Protein AF-A0A8X6L3A2-F1 (afdb_monomer)

Secondary structure (DSSP, 8-state):
--HHHHHHHHTTS-HHHHHHHHHHHTSTTTHHHHHHHHHHHGGGS-HHHHHHHHHHIIIIIIITS---TTHHHHHHHHHHHS-HHHHHHHTTSTTHHHHHHHHHS-TTSPPPHHHHHHHH-TT--

Sequence (125 aa):
MQDNEVDNMFDRFPENHRYRVVEYFLNWPLQGIFLDFIERFQNRISNETYLDLFKFILYERIEKELLDHQYVPLVKQFWSSLSEETKSFLMQDRHYQCIAYILNSDDKDPIPNNLIDFFRCRELL

Radius of gyration: 15.04 Å; Cα contacts (8 Å, |Δi|>4): 68; chains: 1; bounding box: 36×49×29 Å

Structure (mmCIF, N/CA/C/O backbone):
data_AF-A0A8X6L3A2-F1
#
_entry.id   AF-A0A8X6L3A2-F1
#
loop_
_atom_site.group_PDB
_atom_site.id
_atom_site.type_symbol
_atom_site.label_atom_id
_atom_site.label_alt_id
_atom_site.label_comp_id
_atom_site.label_asym_id
_atom_site.label_entity_id
_atom_site.label_seq_id
_atom_site.pdbx_PDB_ins_code
_atom_site.Cartn_x
_atom_site.Cartn_y
_atom_site.Cartn_z
_atom_site.occupancy
_atom_site.B_iso_or_equiv
_atom_site.auth_seq_id
_atom_site.auth_comp_id
_atom_site.auth_asym_id
_atom_site.auth_atom_id
_atom_site.pdbx_PDB_model_num
ATOM 1 N N . MET A 1 1 ? -7.963 29.662 2.762 1.00 47.44 1 MET A N 1
ATOM 2 C CA . MET A 1 1 ? -9.381 29.443 2.385 1.00 47.44 1 MET A CA 1
ATOM 3 C C . MET A 1 1 ? -9.551 28.476 1.208 1.00 47.44 1 MET A C 1
ATOM 5 O O . MET A 1 1 ? -10.629 27.914 1.113 1.00 47.44 1 MET A O 1
ATOM 9 N N . GLN A 1 2 ? -8.532 28.228 0.367 1.00 49.00 2 GLN A N 1
ATOM 10 C CA . GLN A 1 2 ? -8.616 27.279 -0.761 1.00 49.00 2 GLN A CA 1
ATOM 11 C C . GLN A 1 2 ? -8.486 25.791 -0.370 1.00 49.00 2 GLN A C 1
ATOM 13 O O . GLN A 1 2 ? -9.094 24.954 -1.029 1.00 49.00 2 GLN A O 1
ATOM 18 N N . ASP A 1 3 ? -7.785 25.443 0.718 1.00 53.69 3 ASP A N 1
ATOM 19 C CA . ASP A 1 3 ? -7.571 24.028 1.088 1.00 53.69 3 ASP A CA 1
ATOM 20 C C . ASP A 1 3 ? -8.859 23.262 1.429 1.00 53.69 3 ASP A C 1
ATOM 22 O O . ASP A 1 3 ? -9.003 22.096 1.069 1.00 53.69 3 ASP A O 1
ATOM 26 N N . ASN A 1 4 ? -9.843 23.940 2.027 1.00 57.34 4 ASN A N 1
ATOM 27 C CA . ASN A 1 4 ? -11.107 23.316 2.421 1.00 57.34 4 ASN A CA 1
ATOM 28 C C . ASN A 1 4 ? -11.987 22.904 1.229 1.00 57.34 4 ASN A C 1
ATOM 30 O O . ASN A 1 4 ? -12.819 22.013 1.376 1.00 57.34 4 ASN A O 1
ATOM 34 N N . GLU A 1 5 ? -11.868 23.540 0.059 1.00 60.56 5 GLU A N 1
ATOM 35 C CA . GLU A 1 5 ? -12.671 23.151 -1.111 1.00 60.56 5 GLU A CA 1
ATOM 36 C C . GLU A 1 5 ? -12.165 21.855 -1.740 1.00 60.56 5 GLU A C 1
ATOM 38 O O . GLU A 1 5 ? -12.974 20.994 -2.085 1.00 60.56 5 GLU A O 1
ATOM 43 N N . VAL A 1 6 ? -10.843 21.694 -1.828 1.00 60.94 6 VAL A N 1
ATOM 44 C CA . VAL A 1 6 ? -10.208 20.475 -2.350 1.00 60.94 6 VAL A CA 1
ATOM 45 C C . VAL A 1 6 ? -10.506 19.293 -1.432 1.00 60.94 6 VAL A C 1
ATOM 47 O O . VAL A 1 6 ? -10.915 18.233 -1.907 1.00 60.94 6 VAL A O 1
ATOM 50 N N . ASP A 1 7 ? -10.415 19.499 -0.117 1.00 64.12 7 ASP A N 1
ATOM 51 C CA . ASP A 1 7 ? -10.715 18.454 0.861 1.00 64.12 7 ASP A CA 1
ATOM 52 C C . ASP A 1 7 ? -12.190 18.040 0.825 1.00 64.12 7 ASP A C 1
ATOM 54 O O . ASP A 1 7 ? -12.504 16.857 0.919 1.00 64.12 7 ASP A O 1
ATOM 58 N N . ASN A 1 8 ? -13.112 18.987 0.639 1.00 64.81 8 ASN A N 1
ATOM 59 C CA . ASN A 1 8 ? -14.540 18.685 0.508 1.00 64.81 8 ASN A CA 1
ATOM 60 C C . ASN A 1 8 ? -14.904 18.072 -0.851 1.00 64.81 8 ASN A C 1
ATOM 62 O O . ASN A 1 8 ? -15.992 17.515 -0.993 1.00 64.81 8 ASN A O 1
ATOM 66 N N . MET A 1 9 ? -14.049 18.204 -1.867 1.00 68.50 9 MET A N 1
ATOM 67 C CA . MET A 1 9 ? -14.286 17.640 -3.193 1.00 68.50 9 MET A CA 1
ATOM 68 C C . MET A 1 9 ? -14.057 16.129 -3.206 1.00 68.50 9 MET A C 1
ATOM 70 O O . MET A 1 9 ? -14.811 15.415 -3.861 1.00 68.50 9 MET A O 1
ATOM 74 N N . PHE A 1 10 ? -13.065 15.636 -2.460 1.00 70.44 10 PHE A N 1
ATOM 75 C CA . PHE A 1 10 ? -12.769 14.205 -2.396 1.00 70.44 10 PHE A CA 1
ATOM 76 C C . PHE A 1 10 ? -13.966 13.400 -1.877 1.00 70.44 10 PHE A C 1
ATOM 78 O O . PHE A 1 10 ? -14.375 12.426 -2.506 1.00 70.44 10 PHE A O 1
ATOM 85 N N . ASP A 1 11 ? -14.607 13.874 -0.809 1.00 72.25 11 ASP A N 1
ATOM 86 C CA . ASP A 1 11 ? -15.746 13.192 -0.180 1.00 72.25 11 ASP A CA 1
ATOM 87 C C . ASP A 1 11 ? -17.029 13.221 -1.026 1.00 72.25 11 ASP A C 1
ATOM 89 O O . ASP A 1 11 ? -17.985 12.503 -0.737 1.00 72.25 11 ASP A O 1
ATOM 93 N N . ARG A 1 12 ? -17.068 14.026 -2.097 1.00 75.06 12 ARG A N 1
ATOM 94 C CA . ARG A 1 12 ? -18.197 14.048 -3.044 1.00 75.06 12 ARG A CA 1
ATOM 95 C C . ARG A 1 12 ? -18.161 12.885 -4.026 1.00 75.06 12 ARG A C 1
ATOM 97 O O . ARG A 1 12 ? -19.166 12.624 -4.688 1.00 75.06 12 ARG A O 1
ATOM 104 N N . PHE A 1 13 ? -17.027 12.201 -4.147 1.00 69.44 13 PHE A N 1
ATOM 105 C CA . PHE A 1 13 ? -16.903 11.048 -5.022 1.00 69.44 13 PHE A CA 1
ATOM 106 C C . PHE A 1 13 ? -17.306 9.762 -4.286 1.00 69.44 13 PHE A C 1
ATOM 108 O O . PHE A 1 13 ? -16.861 9.525 -3.159 1.00 69.44 13 PHE A O 1
ATOM 115 N N . PRO A 1 14 ? -18.091 8.874 -4.926 1.00 74.62 14 PRO A N 1
ATOM 116 C CA . PRO A 1 14 ? -18.302 7.526 -4.412 1.00 74.62 14 PRO A CA 1
ATOM 117 C C . PRO A 1 14 ? -16.958 6.829 -4.174 1.00 74.62 14 PRO A C 1
ATOM 119 O O . PRO A 1 14 ? -15.998 7.072 -4.903 1.00 74.62 14 PRO A O 1
ATOM 122 N N . GLU A 1 1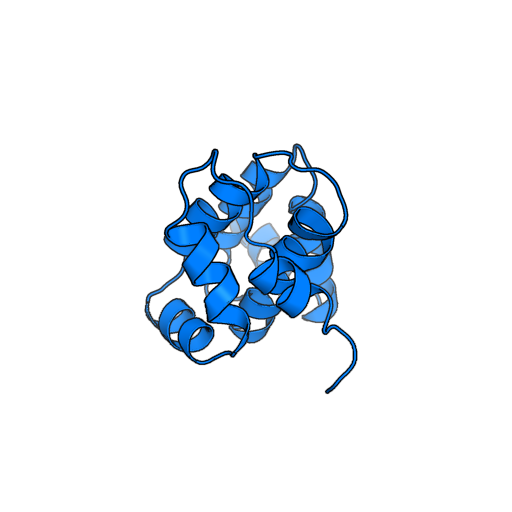5 ? -16.884 5.936 -3.192 1.00 69.94 15 GLU A N 1
ATOM 123 C CA . GLU A 1 15 ? -15.641 5.248 -2.801 1.00 69.94 15 GLU A CA 1
ATOM 124 C C . GLU A 1 15 ? -14.909 4.593 -3.985 1.00 69.94 15 GLU A C 1
ATOM 126 O O . GLU A 1 15 ? -13.720 4.824 -4.177 1.00 69.94 15 GLU A O 1
ATOM 131 N N . ASN A 1 16 ? -15.641 3.936 -4.887 1.00 70.94 16 ASN A N 1
ATOM 132 C CA . ASN A 1 16 ? -15.077 3.340 -6.107 1.00 70.94 16 ASN A CA 1
ATOM 133 C C . ASN A 1 16 ? -14.404 4.366 -7.043 1.00 70.94 16 ASN A C 1
ATOM 135 O O . ASN A 1 16 ? -13.483 4.030 -7.784 1.00 70.94 16 ASN A O 1
ATOM 139 N N . HIS A 1 17 ? -14.868 5.618 -7.044 1.00 74.25 17 HIS A N 1
ATOM 140 C CA . HIS A 1 17 ? -14.260 6.701 -7.822 1.00 74.25 17 HIS A CA 1
ATOM 141 C C . HIS A 1 17 ? -13.048 7.286 -7.100 1.00 74.25 17 HIS A C 1
ATOM 143 O O . HIS A 1 17 ? -12.054 7.596 -7.751 1.00 74.25 17 HIS A O 1
ATOM 149 N N . ARG A 1 18 ? -13.103 7.380 -5.766 1.00 74.19 18 ARG A N 1
ATOM 150 C CA . ARG A 1 18 ? -11.956 7.761 -4.934 1.00 74.19 18 ARG A CA 1
ATOM 151 C C . ARG A 1 18 ? -10.795 6.786 -5.135 1.00 74.19 18 ARG A C 1
ATOM 153 O O . ARG A 1 18 ? -9.693 7.238 -5.422 1.00 74.19 18 ARG A O 1
ATOM 160 N N . TYR A 1 19 ? -11.066 5.479 -5.117 1.00 76.62 19 TYR A N 1
ATOM 161 C CA . TYR A 1 19 ? -10.081 4.436 -5.427 1.00 76.62 19 TYR A CA 1
ATOM 162 C C . TYR A 1 19 ? -9.403 4.666 -6.783 1.00 76.62 19 TYR A C 1
ATOM 164 O O . TYR A 1 19 ? -8.183 4.762 -6.840 1.00 76.62 19 TYR A O 1
ATOM 172 N N . ARG A 1 20 ? -10.178 4.858 -7.860 1.00 77.31 20 ARG A N 1
ATOM 173 C CA . ARG A 1 20 ? -9.627 5.077 -9.213 1.00 77.31 20 ARG A CA 1
ATOM 174 C C . ARG A 1 20 ? -8.760 6.332 -9.326 1.00 77.31 20 ARG A C 1
ATOM 176 O O . ARG A 1 20 ? -7.792 6.343 -10.081 1.00 77.31 20 ARG A O 1
ATOM 183 N N . VAL A 1 21 ? -9.110 7.397 -8.603 1.00 74.94 21 VAL A N 1
ATOM 184 C CA . VAL A 1 21 ? -8.301 8.625 -8.560 1.00 74.94 21 VAL A CA 1
ATOM 185 C C . VAL A 1 21 ? -6.969 8.362 -7.859 1.00 74.94 21 VAL A C 1
ATOM 187 O O . VAL A 1 21 ? -5.930 8.769 -8.366 1.00 74.94 21 VAL A O 1
ATOM 190 N N . VAL A 1 22 ? -6.981 7.645 -6.733 1.00 81.38 22 VAL A N 1
ATOM 191 C CA . VAL A 1 22 ? -5.756 7.286 -6.003 1.00 81.38 22 VAL A CA 1
ATOM 192 C C . VAL A 1 22 ? -4.885 6.326 -6.818 1.00 81.38 22 VAL A C 1
ATOM 194 O O . VAL A 1 22 ? -3.677 6.524 -6.924 1.00 81.38 22 VAL A O 1
ATOM 197 N N . GLU A 1 23 ? -5.502 5.338 -7.463 1.00 81.62 23 GLU A N 1
ATOM 198 C CA . GLU A 1 23 ? -4.847 4.376 -8.350 1.00 81.62 23 GLU A CA 1
ATOM 199 C C . GLU A 1 23 ? -4.123 5.070 -9.515 1.00 81.62 23 GLU A C 1
ATOM 201 O O . GLU A 1 23 ? -3.017 4.677 -9.886 1.00 81.62 23 GLU A O 1
ATOM 206 N N . TYR A 1 24 ? -4.689 6.153 -10.061 1.00 81.50 24 TYR A N 1
ATOM 207 C CA . TYR A 1 24 ? -4.045 6.927 -11.124 1.00 81.50 24 TYR A CA 1
ATOM 208 C C . TYR A 1 24 ? -2.673 7.475 -10.699 1.00 81.50 24 TYR A C 1
ATOM 210 O O . TYR A 1 24 ? -1.722 7.418 -11.485 1.00 81.50 24 TYR A O 1
ATOM 218 N N . PHE A 1 25 ? -2.540 7.942 -9.454 1.00 83.75 25 PHE A N 1
ATOM 219 C CA . PHE A 1 25 ? -1.285 8.488 -8.928 1.00 83.75 25 PHE A CA 1
ATOM 220 C C . PHE A 1 25 ? -0.220 7.420 -8.629 1.00 83.75 25 PHE A C 1
ATOM 222 O O . PHE A 1 25 ? 0.945 7.761 -8.447 1.00 83.75 25 PHE A O 1
ATOM 229 N N . LEU A 1 26 ? -0.569 6.127 -8.650 1.00 84.06 26 LEU A N 1
ATOM 230 C CA . LEU A 1 26 ? 0.410 5.036 -8.541 1.00 84.06 26 LEU A CA 1
ATOM 231 C C . LEU A 1 26 ? 1.267 4.864 -9.806 1.00 84.06 26 LEU A C 1
ATOM 233 O O . LEU A 1 26 ? 2.287 4.171 -9.780 1.00 84.06 26 LEU A O 1
ATOM 237 N N . ASN A 1 27 ? 0.876 5.468 -10.929 1.00 81.25 27 ASN A N 1
ATOM 238 C CA . ASN A 1 27 ? 1.671 5.434 -12.153 1.00 81.25 27 ASN A CA 1
ATOM 239 C C . ASN A 1 27 ? 2.912 6.323 -12.024 1.00 81.25 27 ASN A C 1
ATOM 241 O O . ASN A 1 27 ? 2.814 7.475 -11.604 1.00 81.25 27 ASN A O 1
ATOM 245 N N . TRP A 1 28 ? 4.075 5.828 -12.454 1.00 74.50 28 TRP A N 1
ATOM 246 C CA . TRP A 1 28 ? 5.253 6.680 -12.630 1.00 74.50 28 TRP A CA 1
ATOM 247 C C . TRP A 1 28 ? 4.950 7.820 -13.625 1.00 74.50 28 TRP A C 1
ATOM 249 O O . TRP A 1 28 ? 4.325 7.556 -14.657 1.00 74.50 28 TRP A O 1
ATOM 259 N N . PRO A 1 29 ? 5.374 9.077 -13.372 1.00 82.38 29 PRO A N 1
ATOM 260 C CA . PRO A 1 29 ? 6.193 9.578 -12.257 1.00 82.38 29 PRO A CA 1
ATOM 261 C C . PRO A 1 29 ? 5.396 10.191 -11.088 1.00 82.38 29 PRO A C 1
ATOM 263 O O . PRO A 1 29 ? 5.932 10.976 -10.310 1.00 82.38 29 PRO A O 1
ATOM 266 N N . LEU A 1 30 ? 4.107 9.880 -10.955 1.00 84.94 30 LEU A N 1
A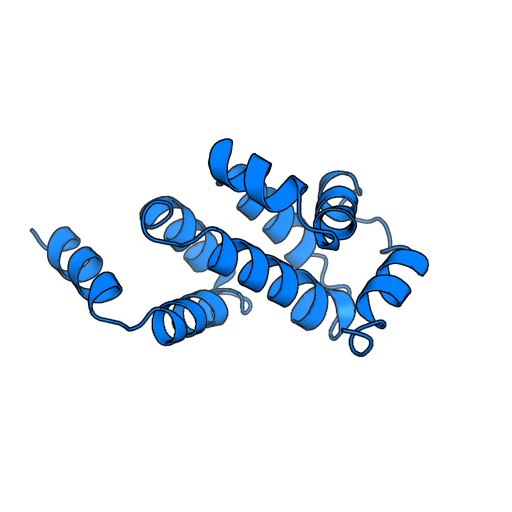TOM 267 C CA . LEU A 1 30 ? 3.194 10.546 -10.017 1.00 84.94 30 LEU A CA 1
ATOM 268 C C . LEU A 1 30 ? 3.219 9.964 -8.594 1.00 84.94 30 LEU A C 1
ATOM 270 O O . LEU A 1 30 ? 2.471 10.420 -7.735 1.00 84.94 30 LEU A O 1
ATOM 274 N N . GLN A 1 31 ? 4.098 9.003 -8.315 1.00 86.94 31 GLN A N 1
ATOM 275 C CA . GLN A 1 31 ? 4.148 8.276 -7.042 1.00 86.94 31 GLN A CA 1
ATOM 276 C C . GLN A 1 31 ? 4.372 9.180 -5.817 1.00 86.94 31 GLN A C 1
ATOM 278 O O . GLN A 1 31 ? 3.860 8.885 -4.741 1.00 86.94 31 GLN A O 1
ATOM 283 N N . GLY A 1 32 ? 5.087 10.302 -5.971 1.00 85.75 32 GLY A N 1
ATOM 284 C CA . GLY A 1 32 ? 5.214 11.299 -4.900 1.00 85.75 32 GLY A CA 1
ATOM 285 C C . GLY A 1 32 ? 3.868 11.933 -4.538 1.00 85.75 32 GLY A C 1
ATOM 286 O O . GLY A 1 32 ? 3.515 12.008 -3.368 1.00 85.75 32 GLY A O 1
ATOM 287 N N . ILE A 1 33 ? 3.058 12.268 -5.550 1.00 87.88 33 ILE A N 1
ATOM 288 C CA . ILE A 1 33 ? 1.703 12.809 -5.356 1.00 87.88 33 ILE A CA 1
ATOM 289 C C . ILE A 1 33 ? 0.801 11.766 -4.693 1.00 87.88 33 ILE A C 1
ATOM 291 O O . ILE A 1 33 ? -0.046 12.120 -3.878 1.00 87.88 33 ILE A O 1
ATOM 295 N N . PHE A 1 34 ? 0.980 10.482 -5.013 1.00 90.81 34 PHE A N 1
ATOM 296 C CA . PHE A 1 34 ? 0.269 9.410 -4.321 1.00 90.81 34 PHE A CA 1
ATOM 297 C C . PHE A 1 34 ? 0.575 9.401 -2.816 1.00 90.81 34 PHE A C 1
ATOM 299 O O . PHE A 1 34 ? -0.358 9.343 -2.019 1.00 90.81 34 PHE A O 1
ATOM 306 N N . LEU A 1 35 ? 1.846 9.490 -2.416 1.00 90.44 35 LEU A N 1
ATOM 307 C CA . LEU A 1 35 ? 2.217 9.480 -0.997 1.00 90.44 35 LEU A CA 1
ATOM 308 C C . LEU A 1 35 ? 1.671 10.707 -0.258 1.00 90.44 35 LEU A C 1
ATOM 310 O O . LEU A 1 35 ? 1.048 10.544 0.791 1.00 90.44 35 LEU A O 1
ATOM 314 N N . ASP A 1 36 ? 1.801 11.896 -0.853 1.00 89.38 36 ASP A N 1
ATOM 315 C CA . ASP A 1 36 ? 1.229 13.135 -0.308 1.00 89.38 36 ASP A CA 1
ATOM 316 C C . ASP A 1 36 ? -0.297 13.020 -0.144 1.00 89.38 36 ASP A C 1
ATOM 318 O O . ASP A 1 36 ? -0.885 13.485 0.837 1.00 89.38 36 ASP A O 1
ATOM 322 N N . PHE A 1 37 ? -0.961 12.376 -1.111 1.00 87.88 37 PHE A N 1
ATOM 323 C CA . PHE A 1 37 ? -2.397 12.136 -1.073 1.00 87.88 37 PHE A CA 1
ATOM 324 C C . PHE A 1 37 ? -2.780 11.221 0.094 1.00 87.88 37 PHE A C 1
ATOM 326 O O . PHE A 1 37 ? -3.694 11.546 0.855 1.00 87.88 37 PHE A O 1
ATOM 333 N N . ILE A 1 38 ? -2.092 10.087 0.247 1.00 89.50 38 ILE A N 1
ATOM 334 C CA . ILE A 1 38 ? -2.346 9.154 1.346 1.00 89.50 38 ILE A CA 1
ATOM 335 C C . ILE A 1 38 ? -2.157 9.855 2.687 1.00 89.50 38 ILE A C 1
ATOM 337 O O . ILE A 1 38 ? -3.055 9.797 3.521 1.00 89.50 38 ILE A O 1
ATOM 341 N N . GLU A 1 39 ? -1.043 10.561 2.877 1.00 88.19 39 GLU A N 1
ATOM 342 C CA . GLU A 1 39 ? -0.748 11.258 4.128 1.00 88.19 39 GLU A CA 1
ATOM 343 C C . GLU A 1 39 ? -1.861 12.253 4.496 1.00 88.19 39 GLU A C 1
ATOM 345 O O . GLU A 1 39 ? -2.347 12.264 5.635 1.00 88.19 39 GLU A O 1
ATOM 350 N N . ARG A 1 40 ? -2.323 13.037 3.512 1.00 87.12 40 ARG A N 1
ATOM 351 C CA . ARG A 1 40 ? -3.364 14.059 3.687 1.00 87.12 40 ARG A CA 1
ATOM 352 C C . ARG A 1 40 ? -4.750 13.472 3.950 1.00 87.12 40 ARG A C 1
ATOM 354 O O . ARG A 1 40 ? -5.502 14.018 4.758 1.00 87.12 40 ARG A O 1
ATOM 361 N N . PHE A 1 41 ? -5.112 12.387 3.269 1.00 85.12 41 PHE A N 1
ATOM 362 C CA . PHE A 1 41 ? -6.474 11.841 3.284 1.00 85.12 41 PHE A CA 1
ATOM 363 C C . PHE A 1 41 ? -6.617 10.551 4.087 1.00 85.12 41 PHE A C 1
ATOM 365 O O . PHE A 1 41 ? -7.674 9.921 4.030 1.00 85.12 41 PHE A O 1
ATOM 372 N N . GLN A 1 42 ? -5.608 10.183 4.882 1.00 85.25 42 GLN A N 1
ATOM 373 C CA . GLN A 1 42 ? -5.536 8.858 5.492 1.00 85.25 42 GLN A CA 1
ATOM 374 C C . GLN A 1 42 ? -6.778 8.454 6.301 1.00 85.25 42 GLN A C 1
ATOM 376 O O . GLN A 1 42 ? -7.240 7.319 6.209 1.00 85.25 42 GLN A O 1
ATO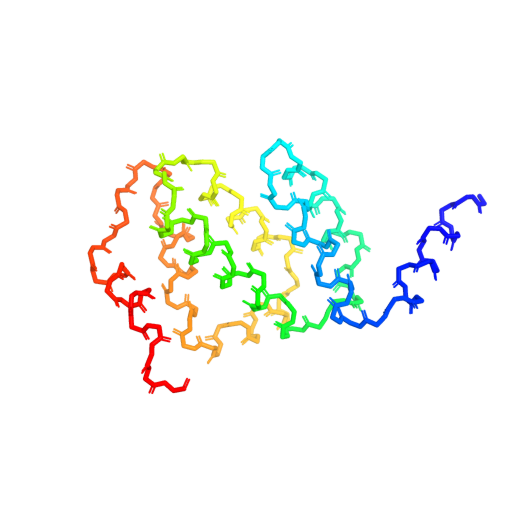M 381 N N . ASN A 1 43 ? -7.371 9.408 7.025 1.00 83.94 43 ASN A N 1
ATOM 382 C CA . ASN A 1 43 ? -8.540 9.199 7.887 1.00 83.94 43 ASN A CA 1
ATOM 383 C C . ASN A 1 43 ? -9.865 9.069 7.114 1.00 83.94 43 ASN A C 1
ATOM 385 O O . ASN A 1 43 ? -10.922 8.911 7.720 1.00 83.94 43 ASN A O 1
ATOM 389 N N . ARG A 1 44 ? -9.836 9.217 5.785 1.00 84.50 44 ARG A N 1
ATOM 390 C CA . ARG A 1 44 ? -11.016 9.181 4.900 1.00 84.50 44 ARG A CA 1
ATOM 391 C C . ARG A 1 44 ? -11.004 7.996 3.938 1.00 84.50 44 ARG A C 1
ATOM 393 O O . ARG A 1 44 ? -11.948 7.827 3.162 1.00 84.50 44 ARG A O 1
ATOM 400 N N . ILE A 1 45 ? -9.929 7.215 3.975 1.00 85.69 45 I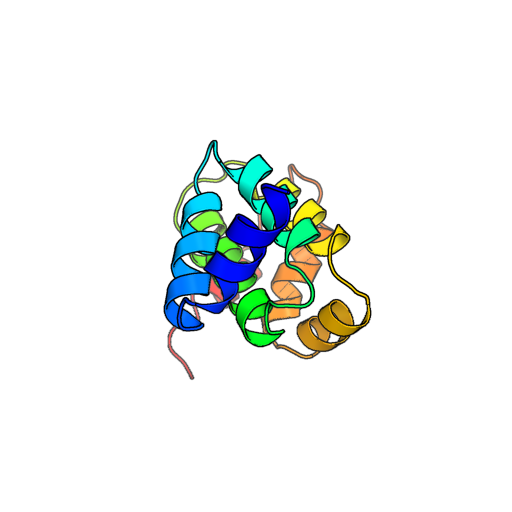LE A N 1
ATOM 401 C CA . ILE A 1 45 ? -9.714 6.015 3.176 1.00 85.69 45 ILE A CA 1
ATOM 402 C C . ILE A 1 45 ? -10.033 4.818 4.071 1.00 85.69 45 ILE A C 1
ATOM 404 O O . ILE A 1 45 ? -9.539 4.731 5.193 1.00 85.69 45 ILE A O 1
ATOM 408 N N . SER A 1 46 ? -10.888 3.916 3.593 1.00 89.19 46 SER A N 1
ATOM 409 C CA . SER A 1 46 ? -11.219 2.691 4.320 1.00 89.19 46 SER A CA 1
ATOM 410 C C . SER A 1 46 ? -10.033 1.725 4.335 1.00 89.19 46 SER A C 1
ATOM 412 O O . SER A 1 46 ? -9.182 1.729 3.440 1.00 89.19 46 SER A O 1
ATOM 414 N N . ASN A 1 47 ? -9.987 0.859 5.344 1.00 91.06 47 ASN A N 1
ATOM 415 C CA . ASN A 1 47 ? -8.964 -0.178 5.446 1.00 91.06 47 ASN A CA 1
ATOM 416 C C . ASN A 1 47 ? -8.994 -1.141 4.244 1.00 91.06 47 ASN A C 1
ATOM 418 O O . ASN A 1 47 ? -7.948 -1.574 3.760 1.00 91.06 47 ASN A O 1
ATOM 422 N N . GLU A 1 48 ? -10.182 -1.406 3.706 1.00 89.38 48 GLU A N 1
ATOM 423 C CA . GLU A 1 48 ? -10.404 -2.176 2.485 1.00 89.38 48 GLU A CA 1
ATOM 424 C C . GLU A 1 48 ? -9.775 -1.486 1.269 1.00 89.38 48 GLU A C 1
ATOM 426 O O . GLU A 1 48 ? -9.072 -2.129 0.491 1.00 89.38 48 GLU A O 1
ATOM 431 N N . THR A 1 49 ? -9.932 -0.163 1.149 1.00 88.12 49 THR A N 1
ATOM 432 C CA . THR A 1 49 ? -9.300 0.612 0.071 1.00 88.12 49 THR A CA 1
ATOM 433 C C . THR A 1 49 ? -7.774 0.529 0.150 1.00 88.12 49 THR A C 1
ATOM 435 O O . THR A 1 49 ? -7.119 0.342 -0.874 1.00 88.12 49 THR A O 1
ATOM 438 N N . TYR A 1 50 ? -7.182 0.613 1.347 1.00 90.94 50 TYR A N 1
ATOM 439 C CA . TYR A 1 50 ? -5.736 0.418 1.515 1.00 90.94 50 TYR A CA 1
ATOM 440 C C . TYR A 1 50 ? -5.283 -0.965 1.058 1.00 90.94 50 TYR A C 1
ATOM 442 O O . TYR A 1 50 ? -4.282 -1.087 0.349 1.00 90.94 50 TYR A O 1
ATOM 450 N N . LEU A 1 51 ? -6.025 -2.003 1.441 1.00 89.38 51 LEU A N 1
ATOM 451 C CA . LEU A 1 51 ? -5.732 -3.370 1.035 1.00 89.38 51 LEU A CA 1
ATOM 452 C C . LEU A 1 51 ? -5.784 -3.521 -0.491 1.00 89.38 51 LEU A C 1
ATOM 454 O O . LEU A 1 51 ? -4.884 -4.125 -1.076 1.00 89.38 51 LEU A O 1
ATOM 458 N N . ASP A 1 52 ? -6.790 -2.943 -1.142 1.00 87.62 52 ASP A N 1
ATOM 459 C CA . ASP A 1 52 ? -6.931 -2.984 -2.598 1.00 87.62 52 ASP A CA 1
ATOM 460 C C . ASP A 1 52 ? -5.835 -2.190 -3.319 1.00 87.62 52 ASP A C 1
ATOM 462 O O . ASP A 1 52 ? -5.379 -2.605 -4.387 1.00 87.62 52 ASP A O 1
ATOM 466 N N . LEU A 1 53 ? -5.347 -1.091 -2.733 1.00 90.50 53 LEU A N 1
ATOM 467 C CA . LEU A 1 53 ? -4.187 -0.357 -3.247 1.00 90.50 53 LEU A CA 1
ATOM 468 C C . LEU A 1 53 ? -2.903 -1.190 -3.134 1.00 90.50 53 LEU A C 1
ATOM 470 O O . LEU A 1 53 ? -2.149 -1.269 -4.102 1.00 90.50 53 LEU A O 1
ATOM 474 N N . PHE A 1 54 ? -2.665 -1.870 -2.006 1.00 90.44 54 PHE A N 1
ATOM 475 C CA . PHE A 1 54 ? -1.525 -2.788 -1.893 1.00 90.44 54 PHE A CA 1
ATOM 476 C C . PHE A 1 54 ? -1.624 -3.929 -2.896 1.00 90.44 54 PHE A C 1
ATOM 478 O O . PHE A 1 54 ? -0.657 -4.187 -3.604 1.00 90.44 54 PHE A O 1
ATOM 485 N N . LYS A 1 55 ? -2.783 -4.584 -3.009 1.00 86.31 55 LYS A N 1
ATOM 486 C CA . LYS A 1 55 ? -3.006 -5.641 -4.007 1.00 86.31 55 LYS A CA 1
ATOM 487 C C . LYS A 1 55 ? -2.731 -5.135 -5.417 1.00 86.31 55 LYS A C 1
ATOM 489 O O . LYS A 1 55 ? -2.072 -5.826 -6.185 1.00 86.31 55 LYS A O 1
ATOM 494 N N . PHE A 1 56 ? -3.180 -3.929 -5.752 1.00 85.38 56 PHE A N 1
ATOM 495 C CA . PHE A 1 56 ? -2.890 -3.329 -7.047 1.00 85.38 56 PHE A CA 1
ATOM 496 C C . PHE A 1 56 ? -1.383 -3.145 -7.269 1.00 85.38 56 PHE A C 1
ATOM 498 O O . PHE A 1 56 ? -0.866 -3.574 -8.296 1.00 85.38 56 PHE A O 1
ATOM 505 N N . ILE A 1 57 ? -0.652 -2.575 -6.306 1.00 86.81 57 ILE A N 1
ATOM 506 C CA . ILE A 1 57 ? 0.805 -2.399 -6.431 1.00 86.81 57 ILE A CA 1
ATOM 507 C C . ILE A 1 57 ? 1.506 -3.761 -6.561 1.00 86.81 57 ILE A C 1
ATOM 509 O O . ILE A 1 57 ? 2.338 -3.945 -7.445 1.00 86.81 57 ILE A O 1
ATOM 513 N N . LEU A 1 58 ? 1.144 -4.732 -5.723 1.00 83.31 58 LEU A N 1
ATOM 514 C CA . LEU A 1 58 ? 1.734 -6.071 -5.717 1.00 83.31 58 LEU A CA 1
ATOM 515 C C . LEU A 1 58 ? 1.487 -6.820 -7.036 1.00 83.31 58 LEU A C 1
ATOM 517 O O . LEU A 1 58 ? 2.417 -7.376 -7.612 1.00 83.31 58 LEU A O 1
ATOM 521 N N . TYR A 1 59 ? 0.250 -6.817 -7.529 1.00 79.69 59 TYR A N 1
ATOM 522 C CA . TYR A 1 59 ? -0.168 -7.649 -8.660 1.00 79.69 59 TYR A CA 1
ATOM 523 C C . TYR A 1 59 ? -0.055 -6.958 -10.009 1.00 79.69 59 TYR A C 1
ATOM 525 O O . TYR A 1 59 ? 0.375 -7.542 -10.996 1.00 79.69 59 TYR A O 1
ATOM 533 N N . GLU A 1 60 ? -0.476 -5.704 -10.094 1.00 78.69 60 GLU A N 1
ATOM 534 C CA . GLU A 1 60 ? -0.533 -5.011 -11.379 1.00 78.69 60 GLU A CA 1
ATOM 535 C C . GLU A 1 60 ? 0.779 -4.299 -11.700 1.00 78.69 60 GLU A C 1
ATOM 537 O O . GLU A 1 60 ? 1.060 -4.066 -12.871 1.00 78.69 60 GLU A O 1
ATOM 542 N N . ARG A 1 61 ? 1.600 -3.977 -10.691 1.00 80.06 61 ARG A N 1
ATOM 543 C CA . ARG A 1 61 ? 2.898 -3.318 -10.903 1.00 80.06 61 ARG A CA 1
ATOM 544 C C . ARG A 1 61 ? 4.056 -4.266 -10.700 1.00 80.06 61 ARG A C 1
ATOM 546 O O . ARG A 1 61 ? 4.833 -4.471 -11.615 1.00 80.06 61 ARG A O 1
ATOM 553 N N . ILE A 1 62 ? 4.147 -4.877 -9.529 1.00 78.00 62 ILE A N 1
ATOM 554 C CA . ILE A 1 62 ? 5.317 -5.672 -9.171 1.00 78.00 62 ILE A CA 1
ATOM 555 C C . ILE A 1 62 ? 5.330 -7.038 -9.882 1.00 78.00 62 ILE A C 1
ATOM 557 O O . ILE A 1 62 ? 6.380 -7.473 -10.349 1.00 78.00 62 ILE A O 1
ATOM 561 N N . GLU A 1 63 ? 4.186 -7.720 -9.989 1.00 74.88 63 GLU A N 1
ATOM 562 C CA . GLU A 1 63 ? 4.102 -9.031 -10.651 1.00 74.88 63 GLU A CA 1
ATOM 563 C C . GLU A 1 63 ? 4.087 -8.936 -12.189 1.00 74.88 63 GLU A C 1
ATOM 565 O O . GLU A 1 63 ? 4.806 -9.684 -12.857 1.00 74.88 63 GLU A O 1
ATOM 570 N N . LYS A 1 64 ? 3.238 -8.069 -12.762 1.00 68.38 64 LYS A N 1
ATOM 571 C CA . LYS A 1 64 ? 2.932 -8.075 -14.205 1.00 68.38 64 LYS A CA 1
ATOM 572 C C . LYS A 1 64 ? 3.938 -7.352 -15.089 1.00 68.38 64 LYS A C 1
ATOM 574 O O . LYS A 1 64 ? 4.146 -7.782 -16.222 1.00 68.38 64 LYS A O 1
ATOM 579 N N . GLU A 1 65 ? 4.539 -6.265 -14.622 1.00 58.78 65 GLU A N 1
ATOM 580 C CA . GLU A 1 65 ? 5.374 -5.423 -15.471 1.00 58.78 65 GLU A CA 1
ATOM 581 C C . GLU A 1 65 ? 6.589 -4.907 -14.709 1.00 58.78 65 GLU A C 1
ATOM 583 O O . GLU A 1 65 ? 6.495 -3.958 -13.944 1.00 58.78 65 GLU A O 1
ATOM 588 N N . LEU A 1 66 ? 7.750 -5.463 -15.070 1.00 51.91 66 LEU A N 1
ATOM 589 C CA . LEU A 1 66 ? 9.071 -4.872 -14.868 1.00 51.91 66 LEU A CA 1
ATOM 590 C C . LEU A 1 66 ? 9.547 -4.919 -13.410 1.00 51.91 66 LEU A C 1
ATOM 592 O O . LEU A 1 66 ? 8.971 -4.334 -12.503 1.00 51.91 66 LEU A O 1
ATOM 596 N N . LEU A 1 67 ? 10.709 -5.542 -13.218 1.00 50.56 67 LEU A N 1
ATOM 597 C CA . LEU A 1 67 ? 11.624 -5.314 -12.098 1.00 50.56 67 LEU A CA 1
ATOM 598 C C . LEU A 1 67 ? 12.082 -3.839 -12.075 1.00 50.56 67 LEU A C 1
ATOM 600 O O . LEU A 1 67 ? 13.276 -3.551 -12.062 1.00 50.56 67 LEU A O 1
ATOM 604 N N . ASP A 1 68 ? 11.169 -2.878 -12.149 1.00 53.28 68 ASP A N 1
ATOM 605 C CA . ASP A 1 68 ? 11.450 -1.482 -11.910 1.00 53.28 68 ASP A CA 1
ATOM 606 C C . ASP A 1 68 ? 11.407 -1.343 -10.393 1.00 53.28 68 ASP A C 1
ATOM 608 O O . ASP A 1 68 ? 10.348 -1.308 -9.760 1.00 53.28 68 ASP A O 1
ATOM 612 N N . HIS A 1 69 ? 12.597 -1.358 -9.792 1.00 56.41 69 HIS A N 1
ATOM 613 C CA . HIS A 1 69 ? 12.849 -1.407 -8.348 1.00 56.41 69 HIS A CA 1
ATOM 614 C C . HIS A 1 69 ? 12.316 -0.158 -7.610 1.00 56.41 69 HIS A C 1
ATOM 616 O O . HIS A 1 69 ? 12.687 0.102 -6.475 1.00 56.41 69 HIS A O 1
ATOM 622 N N . GLN A 1 70 ? 11.463 0.641 -8.252 1.00 72.56 70 GLN A N 1
ATOM 623 C CA . GLN A 1 70 ? 10.866 1.878 -7.763 1.00 72.56 70 GLN A CA 1
ATOM 624 C C . GLN A 1 70 ? 9.577 1.615 -6.966 1.00 72.56 70 GLN A C 1
ATOM 626 O O . GLN A 1 70 ? 9.257 2.364 -6.046 1.00 72.56 70 GLN A O 1
ATOM 631 N N . TYR A 1 71 ? 8.868 0.513 -7.246 1.00 82.25 71 TYR A N 1
ATOM 632 C CA . TYR A 1 71 ? 7.642 0.156 -6.519 1.00 82.25 71 TYR A CA 1
ATOM 633 C C . TYR A 1 71 ? 7.902 -0.512 -5.160 1.00 82.25 71 TYR A C 1
ATOM 635 O O . TYR A 1 71 ? 7.065 -0.410 -4.266 1.00 82.25 71 TYR A O 1
ATOM 643 N N . VAL A 1 72 ? 9.068 -1.135 -4.952 1.00 84.00 72 VAL A N 1
ATOM 644 C CA . VAL A 1 72 ? 9.463 -1.680 -3.637 1.00 84.00 72 VAL A CA 1
ATOM 645 C C . VAL A 1 72 ? 9.659 -0.556 -2.601 1.00 84.00 72 VAL A C 1
ATOM 647 O O . VAL A 1 72 ? 8.997 -0.594 -1.559 1.00 84.00 72 VAL A O 1
ATOM 650 N N . PRO A 1 73 ? 10.454 0.500 -2.879 1.00 86.31 73 PRO A N 1
ATOM 651 C CA . PRO A 1 73 ? 10.513 1.694 -2.040 1.00 86.31 73 PRO A CA 1
ATOM 652 C C . PRO A 1 73 ? 9.147 2.347 -1.829 1.00 86.31 73 PRO A C 1
ATOM 654 O O . PRO A 1 73 ? 8.860 2.785 -0.716 1.00 86.31 73 PRO A O 1
ATOM 657 N N . LEU A 1 74 ? 8.286 2.375 -2.855 1.00 88.25 74 LEU A N 1
ATOM 658 C CA . LEU A 1 74 ? 6.930 2.913 -2.730 1.00 88.25 74 LEU A CA 1
ATOM 659 C C . LEU A 1 74 ? 6.104 2.138 -1.699 1.00 88.25 74 LEU A C 1
ATOM 661 O O . LEU A 1 74 ? 5.489 2.759 -0.841 1.00 88.25 74 LEU A O 1
ATOM 665 N N . VAL A 1 75 ? 6.114 0.801 -1.736 1.00 90.56 75 VAL A N 1
ATOM 666 C CA . VAL A 1 75 ? 5.413 -0.043 -0.749 1.00 90.56 75 VAL A CA 1
ATOM 667 C C . VAL A 1 75 ? 5.918 0.235 0.667 1.00 90.56 75 VAL A C 1
ATOM 669 O O . VAL A 1 75 ? 5.109 0.375 1.583 1.00 90.56 75 VAL A O 1
ATOM 672 N N . LYS A 1 76 ? 7.238 0.366 0.853 1.00 91.12 76 LYS A N 1
ATOM 673 C CA . LYS A 1 76 ? 7.847 0.672 2.160 1.00 91.12 76 LYS A CA 1
ATOM 674 C C . LYS A 1 76 ? 7.424 2.047 2.682 1.00 91.12 76 LYS A C 1
ATOM 676 O O . LYS A 1 76 ? 7.017 2.166 3.837 1.00 91.12 76 LYS A O 1
ATOM 681 N N . GLN A 1 77 ? 7.479 3.072 1.832 1.00 92.25 77 GLN A N 1
ATOM 682 C CA . GLN A 1 77 ? 7.065 4.432 2.188 1.00 92.25 77 GLN A CA 1
ATOM 683 C C . GLN A 1 77 ? 5.563 4.499 2.469 1.00 92.25 77 GLN A C 1
ATOM 685 O O . GLN A 1 77 ? 5.155 5.016 3.509 1.00 92.25 77 GLN A O 1
ATOM 690 N N . PHE A 1 78 ? 4.751 3.889 1.608 1.00 93.25 78 PHE A N 1
ATOM 691 C CA . PHE A 1 78 ? 3.309 3.812 1.785 1.00 93.25 78 PHE A CA 1
ATOM 692 C C . PHE A 1 78 ? 2.961 3.139 3.112 1.00 93.25 78 PHE A C 1
ATOM 694 O O . PHE A 1 78 ? 2.253 3.732 3.916 1.00 93.25 78 PH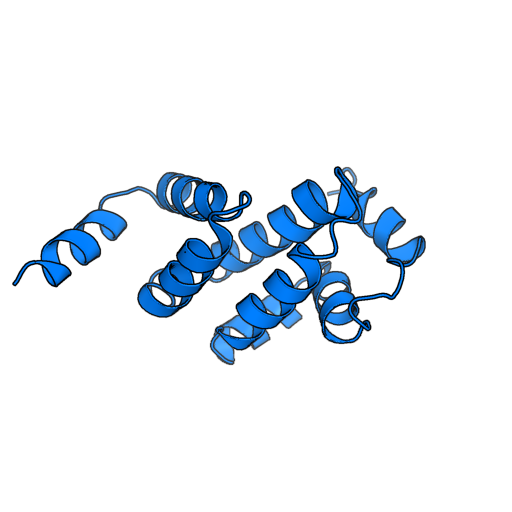E A O 1
ATOM 701 N N . TRP A 1 79 ? 3.542 1.974 3.414 1.00 94.88 79 TRP A N 1
ATOM 702 C CA . TRP A 1 79 ? 3.351 1.300 4.701 1.00 94.88 79 TRP A CA 1
ATOM 703 C C . TRP A 1 79 ? 3.733 2.179 5.896 1.00 94.88 79 TRP A C 1
ATOM 705 O O . TRP A 1 79 ? 3.009 2.220 6.891 1.00 94.88 79 TRP A O 1
ATOM 715 N N . SER A 1 80 ? 4.853 2.902 5.808 1.00 92.94 80 SER A N 1
ATOM 716 C CA . SER A 1 80 ? 5.315 3.777 6.891 1.00 92.94 80 SER A CA 1
ATOM 717 C C . SER A 1 80 ? 4.362 4.940 7.183 1.00 92.94 80 SER A C 1
ATOM 719 O O . SER A 1 80 ? 4.281 5.367 8.332 1.00 92.94 80 SER A O 1
ATOM 721 N N . SER A 1 81 ? 3.606 5.391 6.175 1.00 90.94 81 SER A N 1
ATOM 722 C CA . SER A 1 81 ? 2.631 6.481 6.306 1.00 90.94 81 SER A CA 1
ATOM 723 C C . SER A 1 81 ? 1.328 6.072 7.004 1.00 90.94 81 SER A C 1
ATOM 725 O O . SER A 1 81 ? 0.544 6.935 7.388 1.00 90.94 81 SER A O 1
ATOM 727 N N . LEU A 1 82 ? 1.082 4.768 7.174 1.00 91.94 82 LEU A N 1
ATOM 728 C CA . LEU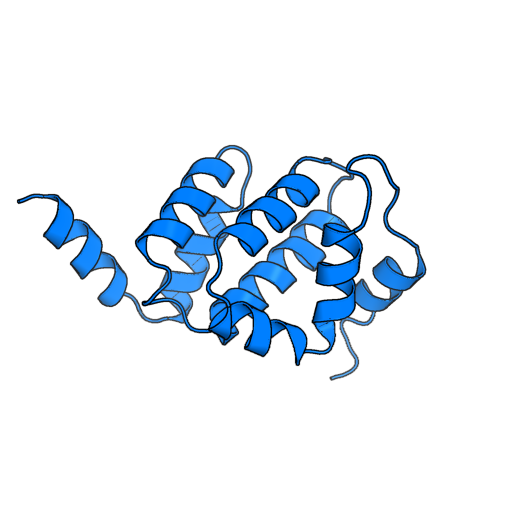 A 1 82 ? -0.175 4.268 7.727 1.00 91.94 82 LEU A CA 1
ATOM 729 C C . LEU A 1 82 ? -0.203 4.329 9.253 1.00 91.94 82 LEU A C 1
ATOM 731 O O . LEU A 1 82 ? 0.807 4.110 9.930 1.00 91.94 82 LEU A O 1
ATOM 735 N N . SER A 1 83 ? -1.409 4.518 9.785 1.00 92.44 83 SER A N 1
ATOM 736 C CA . SER A 1 83 ? -1.685 4.373 11.211 1.00 92.44 83 SER A CA 1
ATOM 737 C C . SER A 1 83 ? -1.467 2.929 11.687 1.00 92.44 83 SER A C 1
ATOM 739 O O . SER A 1 83 ? -1.603 1.969 10.923 1.00 92.44 83 SER A O 1
ATOM 741 N N . GLU A 1 84 ? -1.178 2.753 12.978 1.00 93.88 84 GLU A N 1
ATOM 742 C CA . GLU A 1 84 ? -1.033 1.418 13.578 1.00 93.88 84 GLU A CA 1
ATOM 743 C C . GLU A 1 84 ? -2.334 0.604 13.540 1.00 93.88 84 GLU A C 1
ATOM 745 O O . GLU A 1 84 ? -2.296 -0.621 13.423 1.00 93.88 84 GLU A O 1
ATOM 750 N N . GLU A 1 85 ? -3.490 1.271 13.578 1.00 94.06 85 GLU A N 1
ATOM 751 C CA . GLU A 1 85 ? -4.798 0.629 13.428 1.00 94.06 85 GLU A CA 1
ATOM 752 C C . GLU A 1 85 ? -4.952 0.024 12.026 1.00 94.06 85 GLU A C 1
ATOM 754 O O . GLU A 1 85 ? -5.265 -1.160 11.886 1.00 94.06 85 GLU A O 1
ATOM 759 N N . THR A 1 86 ? -4.639 0.799 10.985 1.00 93.50 86 THR A N 1
ATOM 760 C CA . THR A 1 86 ? -4.673 0.334 9.593 1.00 93.50 86 THR A CA 1
ATOM 761 C C . THR A 1 86 ? -3.667 -0.791 9.360 1.00 93.50 86 THR A C 1
ATOM 763 O O . THR A 1 86 ? -4.011 -1.802 8.750 1.00 93.50 86 THR A O 1
ATOM 766 N N . LYS A 1 87 ? -2.440 -0.678 9.886 1.00 95.38 87 LYS A N 1
ATOM 767 C CA . LYS A 1 87 ? -1.448 -1.766 9.811 1.00 95.38 87 LYS A CA 1
ATOM 768 C C . LYS A 1 87 ? -1.973 -3.036 10.477 1.00 95.38 87 LYS A C 1
ATOM 770 O O . LYS A 1 87 ? -1.893 -4.104 9.879 1.00 95.38 87 LYS A O 1
ATOM 775 N N . SER A 1 88 ? -2.565 -2.915 11.665 1.00 96.12 88 SER A N 1
ATOM 776 C CA . SER A 1 88 ? -3.137 -4.047 12.404 1.00 96.12 88 SER A CA 1
ATOM 777 C C . SER A 1 88 ? -4.262 -4.738 11.635 1.00 96.12 88 SER A C 1
ATOM 779 O O . SER A 1 88 ? -4.362 -5.962 11.686 1.00 96.12 88 SER A O 1
ATOM 781 N N . PHE A 1 89 ? -5.087 -3.980 10.906 1.00 95.31 89 PHE A N 1
ATOM 782 C CA . PHE A 1 89 ? -6.081 -4.542 9.992 1.00 95.31 89 PHE A CA 1
ATOM 783 C C . PHE A 1 89 ? -5.413 -5.291 8.834 1.00 95.31 89 PHE A C 1
ATOM 785 O O . PHE A 1 89 ? -5.717 -6.457 8.596 1.00 95.31 89 PHE A O 1
ATOM 792 N N . LEU A 1 90 ? -4.468 -4.650 8.137 1.00 93.75 90 LEU A N 1
ATOM 793 C CA . LEU A 1 90 ? -3.809 -5.236 6.968 1.00 93.75 90 LEU A CA 1
ATOM 794 C C . LEU A 1 90 ? -3.058 -6.524 7.318 1.00 93.75 90 LEU A C 1
ATOM 796 O O . LEU A 1 90 ? -3.081 -7.461 6.530 1.00 93.75 90 LEU A O 1
ATOM 800 N N . MET A 1 91 ? -2.457 -6.602 8.509 1.00 94.94 91 MET A N 1
ATOM 801 C CA . MET A 1 91 ? -1.753 -7.791 9.006 1.00 94.94 91 MET A CA 1
ATOM 802 C C . MET A 1 91 ? -2.646 -9.026 9.183 1.00 94.94 91 MET A C 1
ATOM 804 O O . MET A 1 91 ? -2.127 -10.140 9.252 1.00 94.94 91 MET A O 1
ATOM 808 N N . GLN A 1 92 ? -3.967 -8.853 9.269 1.00 93.94 92 GLN A N 1
ATOM 809 C CA . GLN A 1 92 ? -4.921 -9.962 9.383 1.00 93.94 92 GLN A CA 1
ATOM 810 C C . GLN A 1 92 ? -5.281 -10.567 8.022 1.00 93.94 92 GLN A C 1
ATOM 812 O O . GLN A 1 92 ? -5.803 -11.681 7.962 1.00 93.94 92 GLN A O 1
ATOM 817 N N . ASP A 1 93 ? -5.011 -9.854 6.929 1.00 90.94 93 ASP A N 1
ATOM 818 C CA . ASP A 1 93 ? -5.328 -10.317 5.588 1.00 90.94 93 ASP A CA 1
ATOM 819 C C . ASP A 1 93 ? -4.243 -11.270 5.053 1.00 90.94 93 ASP A C 1
ATOM 821 O O . ASP A 1 93 ? -3.041 -11.071 5.239 1.00 90.94 93 ASP A O 1
ATOM 825 N N . ARG A 1 94 ? -4.659 -12.319 4.331 1.00 86.12 94 ARG A N 1
ATOM 826 C CA . ARG A 1 94 ? -3.746 -13.341 3.783 1.00 86.12 94 ARG A CA 1
ATOM 827 C C . ARG A 1 94 ? -2.673 -12.776 2.843 1.00 86.12 94 ARG A C 1
ATOM 829 O O . ARG A 1 94 ? -1.640 -13.408 2.648 1.00 86.12 94 ARG A O 1
ATOM 836 N N . HIS A 1 95 ? -2.918 -11.616 2.237 1.00 84.75 9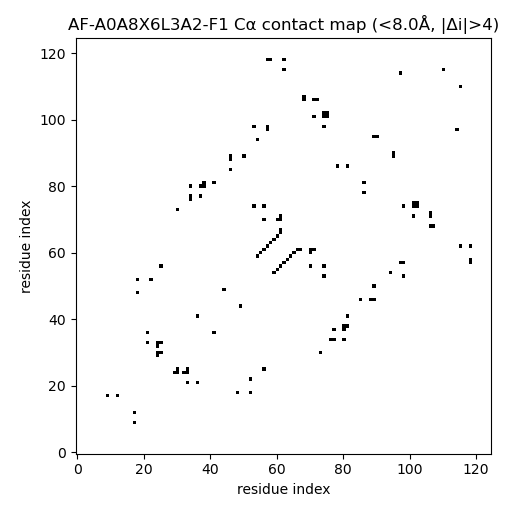5 HIS A N 1
ATOM 837 C CA . HIS A 1 95 ? -2.006 -10.943 1.316 1.00 84.75 95 HIS A CA 1
ATOM 838 C C . HIS A 1 95 ? -0.889 -10.199 2.054 1.00 84.75 95 HIS A C 1
ATOM 840 O O . HIS A 1 95 ? 0.111 -9.825 1.437 1.00 84.75 95 HIS A O 1
ATOM 846 N N . TYR A 1 96 ? -1.008 -10.034 3.377 1.00 89.12 96 TYR A N 1
ATOM 847 C CA . TYR A 1 96 ? 0.019 -9.399 4.191 1.00 89.12 96 TYR A CA 1
ATOM 848 C C . TYR A 1 96 ? 1.374 -10.080 4.063 1.00 89.12 96 TYR A C 1
ATOM 850 O O . TYR A 1 96 ? 2.382 -9.391 4.064 1.00 89.12 96 TYR A O 1
ATOM 858 N N . GLN A 1 97 ? 1.436 -11.402 3.887 1.00 85.88 97 GLN A N 1
ATOM 859 C CA . GLN A 1 97 ? 2.719 -12.095 3.729 1.00 85.88 97 GLN A CA 1
ATOM 860 C C . GLN A 1 97 ? 3.560 -11.540 2.565 1.00 85.88 97 GLN A C 1
ATOM 862 O O . GLN A 1 97 ? 4.786 -11.508 2.644 1.00 85.88 97 GLN A O 1
ATOM 867 N N . CYS A 1 98 ? 2.909 -11.042 1.511 1.00 84.25 98 CYS A N 1
ATOM 868 C CA . CYS A 1 98 ? 3.580 -10.406 0.386 1.00 84.25 98 CYS A CA 1
ATOM 869 C C . CYS A 1 98 ? 4.061 -9.001 0.729 1.00 84.25 98 CYS A C 1
ATOM 871 O O . CYS A 1 98 ? 5.189 -8.645 0.400 1.00 84.25 98 CYS A O 1
ATOM 873 N N . ILE A 1 99 ? 3.225 -8.225 1.423 1.00 89.06 99 ILE A N 1
ATOM 874 C CA . ILE A 1 99 ? 3.603 -6.908 1.942 1.00 89.06 99 ILE A CA 1
ATOM 875 C C . ILE A 1 99 ? 4.809 -7.074 2.873 1.00 89.06 99 ILE A C 1
ATOM 877 O O . ILE A 1 99 ? 5.844 -6.457 2.658 1.00 89.06 99 ILE A O 1
ATOM 881 N N . ALA A 1 100 ? 4.714 -7.974 3.852 1.00 89.44 100 ALA A N 1
ATOM 882 C CA . ALA A 1 100 ? 5.761 -8.292 4.811 1.00 89.44 100 ALA A CA 1
ATOM 883 C C . ALA A 1 100 ? 7.063 -8.710 4.127 1.00 89.44 100 ALA A C 1
ATOM 885 O O . ALA A 1 100 ? 8.128 -8.268 4.548 1.00 89.44 100 ALA A O 1
ATOM 886 N N . TYR A 1 101 ? 6.998 -9.514 3.064 1.00 86.19 101 TYR A N 1
ATOM 887 C CA . TYR A 1 101 ? 8.193 -9.844 2.300 1.00 86.19 101 TYR A CA 1
ATOM 888 C C . TYR A 1 101 ? 8.868 -8.589 1.740 1.00 86.19 101 TYR A C 1
ATOM 890 O O . TYR A 1 101 ? 10.048 -8.381 1.994 1.00 86.19 101 TYR A O 1
ATOM 898 N N . ILE A 1 102 ? 8.115 -7.722 1.056 1.00 86.19 102 ILE A N 1
ATOM 899 C CA . ILE A 1 102 ? 8.655 -6.488 0.466 1.00 86.19 102 ILE A CA 1
ATOM 900 C C . ILE A 1 102 ? 9.204 -5.538 1.536 1.00 86.19 102 ILE A C 1
ATOM 902 O O . ILE A 1 102 ? 10.214 -4.870 1.324 1.00 86.19 102 ILE A O 1
ATOM 906 N N . LEU A 1 103 ? 8.561 -5.470 2.703 1.00 89.38 103 LEU A N 1
ATOM 907 C CA . LEU A 1 103 ? 9.037 -4.645 3.813 1.00 89.38 103 LEU A CA 1
ATOM 908 C C . LEU A 1 103 ? 10.395 -5.113 4.353 1.00 89.38 103 LEU A C 1
ATOM 910 O O . LEU A 1 103 ? 11.171 -4.279 4.812 1.00 89.38 103 LEU A O 1
ATOM 914 N N . ASN A 1 104 ? 10.676 -6.417 4.287 1.00 86.88 104 ASN A N 1
ATOM 915 C CA . ASN A 1 104 ? 11.902 -7.024 4.809 1.00 86.88 104 ASN A CA 1
ATOM 916 C C . ASN A 1 104 ? 12.952 -7.337 3.732 1.00 86.88 104 ASN A C 1
ATOM 918 O O . ASN A 1 104 ? 14.076 -7.683 4.085 1.00 86.88 104 ASN A O 1
ATOM 922 N N . SER A 1 105 ? 12.610 -7.251 2.446 1.00 80.69 105 SER A N 1
ATOM 923 C CA . SER A 1 105 ? 13.550 -7.485 1.349 1.00 80.69 105 SER A CA 1
ATOM 924 C C . SER A 1 105 ? 14.480 -6.290 1.174 1.00 80.69 105 SER A C 1
ATOM 926 O O . SER A 1 105 ? 14.035 -5.139 1.280 1.00 80.69 105 SER A O 1
ATOM 928 N N . ASP A 1 106 ? 15.742 -6.527 0.821 1.00 73.81 106 ASP A N 1
ATOM 929 C CA . ASP A 1 106 ? 16.570 -5.438 0.315 1.00 73.81 106 ASP A CA 1
ATOM 930 C C . ASP A 1 106 ? 16.016 -4.970 -1.033 1.00 73.81 106 ASP A C 1
ATOM 932 O O . ASP A 1 106 ? 15.453 -5.750 -1.800 1.00 73.81 106 ASP A O 1
ATOM 936 N N . ASP A 1 107 ? 16.180 -3.684 -1.351 1.00 67.00 107 ASP A N 1
ATOM 937 C CA . ASP A 1 107 ? 15.618 -3.095 -2.578 1.00 67.00 107 ASP A CA 1
ATOM 938 C C . ASP A 1 107 ? 16.132 -3.772 -3.859 1.00 67.00 107 ASP A C 1
ATOM 940 O O . ASP A 1 107 ? 15.585 -3.533 -4.927 1.00 67.00 107 ASP A O 1
ATOM 944 N N . LYS A 1 108 ? 17.186 -4.593 -3.751 1.00 63.12 108 LYS A N 1
ATOM 945 C CA . LYS A 1 108 ? 17.871 -5.310 -4.834 1.00 63.12 108 LYS A CA 1
ATOM 946 C C . LYS A 1 108 ? 17.567 -6.807 -4.869 1.00 63.12 108 LYS A C 1
ATOM 948 O O . LYS A 1 108 ? 18.047 -7.485 -5.779 1.00 63.12 108 LYS A O 1
ATOM 953 N N . ASP A 1 109 ? 16.843 -7.327 -3.881 1.00 64.00 109 ASP A N 1
ATOM 954 C CA . ASP A 1 109 ? 16.564 -8.753 -3.819 1.00 64.00 109 ASP A CA 1
ATOM 955 C C . ASP A 1 109 ? 15.486 -9.123 -4.841 1.00 64.00 109 ASP A C 1
ATOM 957 O O . ASP A 1 109 ? 14.445 -8.463 -4.929 1.00 64.00 109 ASP A O 1
ATOM 961 N N . PRO A 1 110 ? 15.702 -10.187 -5.632 1.00 66.25 110 PRO A N 1
ATOM 962 C CA . PRO A 1 110 ? 14.670 -10.676 -6.524 1.00 66.25 110 PRO A CA 1
ATOM 963 C C . PRO A 1 110 ? 13.491 -11.196 -5.703 1.00 66.25 110 PRO A C 1
ATOM 965 O O . PRO A 1 110 ? 13.669 -11.900 -4.707 1.00 66.25 110 PRO A O 1
ATOM 968 N N . ILE A 1 111 ? 12.277 -10.907 -6.167 1.00 67.69 111 ILE A N 1
ATOM 969 C CA . ILE A 1 111 ? 11.067 -11.415 -5.524 1.00 67.69 111 ILE A CA 1
ATOM 970 C C . ILE A 1 111 ? 11.033 -12.949 -5.660 1.00 67.69 111 ILE A C 1
ATOM 972 O O . ILE A 1 111 ? 11.144 -13.465 -6.774 1.00 67.69 111 ILE A O 1
ATOM 976 N N . PRO A 1 112 ? 10.880 -13.696 -4.554 1.00 66.69 112 PRO A N 1
ATOM 977 C CA . PRO A 1 112 ? 10.900 -15.142 -4.538 1.00 66.69 112 PRO A CA 1
ATOM 978 C C . PRO A 1 112 ? 9.791 -15.739 -5.393 1.00 66.69 112 PRO A C 1
ATOM 980 O O . PRO A 1 112 ? 8.642 -15.294 -5.359 1.00 66.69 112 PRO A O 1
ATOM 983 N N . ASN A 1 113 ? 10.115 -16.824 -6.093 1.00 65.44 113 ASN A N 1
ATOM 984 C CA . ASN A 1 113 ? 9.164 -17.517 -6.960 1.00 65.44 113 ASN A CA 1
ATOM 985 C C . ASN A 1 113 ? 7.900 -17.981 -6.220 1.00 65.44 113 ASN A C 1
ATOM 987 O O . ASN A 1 113 ? 6.827 -17.931 -6.794 1.00 65.44 113 ASN A O 1
ATOM 991 N N . ASN A 1 114 ? 7.982 -18.349 -4.938 1.00 65.19 114 ASN A N 1
ATOM 992 C CA . ASN A 1 114 ? 6.807 -18.729 -4.143 1.00 65.19 114 ASN A CA 1
ATOM 993 C C . ASN A 1 114 ? 5.845 -17.557 -3.878 1.00 65.19 114 ASN A C 1
ATOM 995 O O . ASN A 1 114 ? 4.648 -17.775 -3.709 1.00 65.19 114 ASN A O 1
ATOM 999 N N . LEU A 1 115 ? 6.348 -16.321 -3.836 1.00 66.00 115 LEU A N 1
ATOM 1000 C CA . LEU A 1 115 ? 5.508 -15.127 -3.751 1.00 66.00 115 LEU A CA 1
ATOM 1001 C C . LEU A 1 115 ? 4.919 -14.775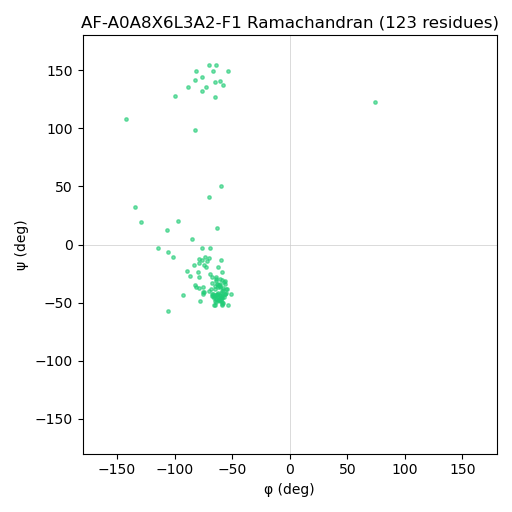 -5.107 1.00 66.00 115 LEU A C 1
ATOM 1003 O O . LEU A 1 115 ? 3.747 -14.428 -5.169 1.00 66.00 115 LEU A O 1
ATOM 1007 N N . ILE A 1 116 ? 5.685 -14.965 -6.182 1.00 64.56 116 ILE A N 1
ATOM 1008 C CA . ILE A 1 116 ? 5.172 -14.891 -7.553 1.00 64.56 116 ILE A CA 1
ATOM 1009 C C . ILE A 1 116 ? 4.058 -15.927 -7.763 1.00 64.56 116 ILE A C 1
ATOM 1011 O O . ILE A 1 116 ? 3.024 -15.604 -8.329 1.00 64.56 116 ILE A O 1
ATOM 1015 N N . ASP A 1 117 ? 4.207 -17.148 -7.256 1.00 65.62 117 ASP A N 1
ATOM 1016 C CA . ASP A 1 117 ? 3.176 -18.185 -7.344 1.00 65.62 117 ASP A CA 1
ATOM 1017 C C . ASP A 1 117 ? 1.948 -17.836 -6.494 1.00 65.62 117 ASP A C 1
ATOM 1019 O O . ASP A 1 117 ? 0.815 -18.030 -6.932 1.00 65.62 117 ASP A O 1
ATOM 1023 N N . PHE A 1 118 ? 2.145 -17.248 -5.307 1.00 65.81 118 PHE A N 1
ATOM 1024 C CA . PHE A 1 118 ? 1.041 -16.696 -4.520 1.00 65.81 118 PHE A CA 1
ATOM 1025 C C . PHE A 1 118 ? 0.329 -15.551 -5.253 1.00 65.81 118 PHE A C 1
ATOM 1027 O O . PHE A 1 118 ? -0.892 -15.432 -5.159 1.00 65.81 118 PHE A O 1
ATOM 1034 N N . PHE A 1 119 ? 1.070 -14.739 -6.011 1.00 64.94 119 PHE A N 1
ATOM 1035 C CA . PHE A 1 119 ? 0.504 -13.691 -6.851 1.00 64.94 119 PHE A CA 1
ATOM 1036 C C . PHE A 1 119 ? -0.317 -14.251 -8.019 1.00 64.94 119 PHE A C 1
ATOM 1038 O O . PHE A 1 119 ? -1.454 -13.829 -8.244 1.00 64.94 119 PHE A O 1
ATOM 1045 N N . ARG A 1 120 ? 0.206 -15.295 -8.666 1.00 61.06 120 ARG A N 1
ATOM 1046 C CA . ARG A 1 120 ? -0.413 -15.990 -9.801 1.00 61.06 120 ARG A CA 1
ATOM 1047 C C . ARG A 1 120 ? -1.604 -16.861 -9.432 1.00 61.06 120 ARG A C 1
ATOM 1049 O O . ARG A 1 120 ? -2.416 -17.153 -10.306 1.00 61.06 120 ARG A O 1
ATOM 1056 N N . CYS A 1 121 ? -1.763 -17.243 -8.165 1.00 57.00 121 CYS A N 1
ATOM 1057 C CA . CYS A 1 121 ? -2.954 -17.922 -7.631 1.00 57.00 121 CYS A CA 1
ATOM 1058 C C . CYS A 1 121 ? -4.185 -16.993 -7.558 1.00 57.00 121 CYS A C 1
ATOM 1060 O O . CYS A 1 121 ? -4.972 -17.030 -6.611 1.00 57.00 121 CYS A O 1
ATOM 1062 N N . ARG A 1 122 ? -4.366 -16.171 -8.593 1.00 55.88 122 ARG A N 1
ATOM 1063 C CA . ARG A 1 122 ? -5.381 -15.134 -8.748 1.00 55.88 122 ARG A CA 1
ATOM 1064 C C . ARG A 1 122 ? -6.808 -15.667 -8.926 1.00 55.88 122 ARG A C 1
ATOM 1066 O O . ARG A 1 122 ? -7.730 -14.869 -9.007 1.00 55.88 122 ARG A O 1
ATOM 1073 N N . GLU A 1 123 ? -7.005 -16.985 -8.980 1.00 43.06 123 GLU A N 1
ATOM 1074 C CA . GLU A 1 123 ? -8.256 -17.598 -9.456 1.00 43.06 123 GLU A CA 1
ATOM 1075 C C . GLU A 1 123 ? -8.814 -18.737 -8.580 1.00 43.06 123 GLU A C 1
ATOM 1077 O O . GLU A 1 123 ? -9.436 -19.657 -9.103 1.00 43.06 123 GLU A O 1
ATOM 1082 N N . LEU A 1 124 ? -8.631 -18.729 -7.252 1.00 37.59 124 LEU A N 1
ATOM 1083 C CA . LEU A 1 124 ? -9.250 -19.766 -6.398 1.00 37.59 124 LEU A CA 1
ATOM 1084 C C . LEU A 1 124 ? -10.053 -19.274 -5.187 1.00 37.59 124 LEU A C 1
ATOM 1086 O O . LEU A 1 124 ? -10.307 -20.086 -4.301 1.00 37.59 124 LEU A O 1
ATOM 1090 N N . LEU A 1 125 ? -10.498 -18.011 -5.146 1.00 35.38 125 LEU A N 1
ATOM 1091 C CA . LEU A 1 125 ? -11.638 -17.579 -4.312 1.00 35.38 125 LEU A CA 1
ATOM 1092 C C . LEU A 1 125 ? -12.390 -16.418 -4.961 1.00 35.38 125 LEU A C 1
ATOM 1094 O O . LEU A 1 125 ? -11.724 -15.389 -5.211 1.00 35.38 125 LEU A O 1
#

Mean predicted aligned error: 7.87 Å

Nearest PDB structures (foldseek):
  7qtt-assembly1_X  TM=4.297E-01  e=6.680E+00  Homo sapiens
  8b6h-assembly1_EC  TM=3.630E-01  e=4.612E+00  Tetrahymena thermophila SB210

Solvent-accessible surface area (backbone atoms only — not comparable to full-atom values): 7494 Å² total; per-residue (Å²): 129,69,67,64,57,60,61,57,50,58,74,70,43,57,67,77,55,45,50,53,58,54,56,59,24,64,40,86,88,35,45,66,59,33,51,55,46,46,63,75,44,51,94,78,55,53,67,66,55,54,50,51,50,52,50,42,47,51,47,64,38,60,66,70,51,59,95,58,62,63,56,53,57,46,53,46,53,52,58,67,66,51,54,71,68,53,49,58,56,46,67,73,41,87,65,29,63,59,54,53,47,55,66,72,46,58,81,82,57,78,81,54,66,71,58,51,49,61,57,68,60,74,82,81,128

Foldseek 3Di:
DPVVVVVVVLVVDDLVVNLVVLLVCVDPPNLVVSLVCCLVCVVVHDLVSVLVSVLCLVQVPVQPDDLPLVSLVSLLSSVVSHDPVSVVVNCVDPCVVVSVCSNPDDS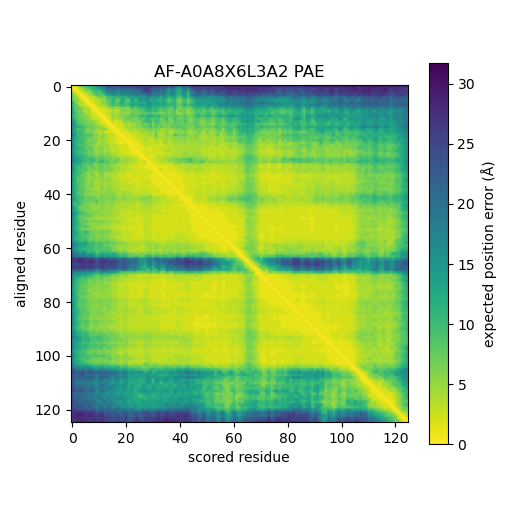PDDDDVVVSVVSVPPPDD

Organism: Trichonephila clavata (NCBI:txid2740835)

pLDDT: mean 78.15, std 13.79, range [35.38, 96.12]